Protein 4QND (pdb70)

CATH classification: 1.20.1280.290

Nearest PDB structures (foldseek):
  4qnd-assembly1_A  TM=1.010E+00  e=2.618E-13  Vibrio sp. N418
  4rng-assembly4_C-2  TM=9.012E-01  e=1.751E-02  Thermodesulfovibrio yellowstonii DSM 11347
  4rng-assembly2_D  TM=9.023E-01  e=2.296E-02  Thermodesulfovibrio yellowstonii DSM 11347
  4qnc-assembly1_A  TM=8.817E-01  e=6.090E-02  Leptospira biflexa serovar Patoc strain 'Patoc 1 (Paris)'
  2p06-assembly1_A-2  TM=6.411E-01  e=3.358E+00  Archaeoglobus fulgidus DSM 4304

Radius of gyration: 15.95 Å; Cα contacts (8 Å, |Δi|>4): 110; chains: 1; bounding box: 24×35×42 Å

Foldseek 3Di:
DVVCVVVVVVCVVVLLVVLQVVLVVCVVVLCCCPPVPVVCLQVDDLVVLVVQLVVLVVQLVVCVVVVNSSGNVSSVSSNVSSVSSNVSSCVSPVDDD

Organism: Vibrio sp. (strain N418) (NCBI:txid701176)

GO terms:
  GO:0016020 membrane (C, IDA)
  GO:0042802 identical protein binding (F, IPI)

Structure (mmCIF, N/CA/C/O backbone):
data_4QND
#
_entry.id   4QND
#
_cell.length_a   58.236
_cell.length_b   58.236
_cell.length_c   172.923
_cell.angle_alpha   90.00
_cell.angle_beta   90.00
_cell.angle_gamma   90.00
#
_symmetry.space_group_name_H-M   'I 41 2 2'
#
loop_
_entity.id
_entity.type
_entity.pdbx_description
1 polymer 'Chemical transport protein'
2 non-polymer PENTADECANE
3 non-polymer '(2R)-2,3-dihydroxypropyl (9Z)-octadec-9-enoate'
4 non-polymer 3,6,9,12,15,18,21,24-OCTAOXAHEXACOSAN-1-OL
5 water water
#
loop_
_atom_site.group_PDB
_atom_site.id
_atom_site.type_symbol
_atom_site.label_atom_id
_atom_site.label_alt_id
_atom_site.label_comp_id
_atom_site.label_asym_id
_atom_site.label_entity_id
_atom_site.label_seq_id
_atom_site.pdbx_PDB_ins_code
_atom_site.Cartn_x
_atom_site.Cartn_y
_atom_site.Cartn_z
_atom_site.occupancy
_atom_site.B_iso_or_equiv
_atom_site.auth_seq_id
_atom_site.auth_comp_id
_atom_site.auth_asym_id
_atom_site.auth_atom_id
_atom_site.pdbx_PDB_model_num
ATOM 1 N N . MET A 1 5 ? 40.972 48.456 83.270 1.00 38.49 1 MET A N 1
ATOM 2 C CA . MET A 1 5 ? 40.342 48.211 81.976 1.00 39.49 1 MET A CA 1
ATOM 3 C C . MET A 1 5 ? 38.841 48.453 82.056 1.00 39.17 1 MET A C 1
ATOM 4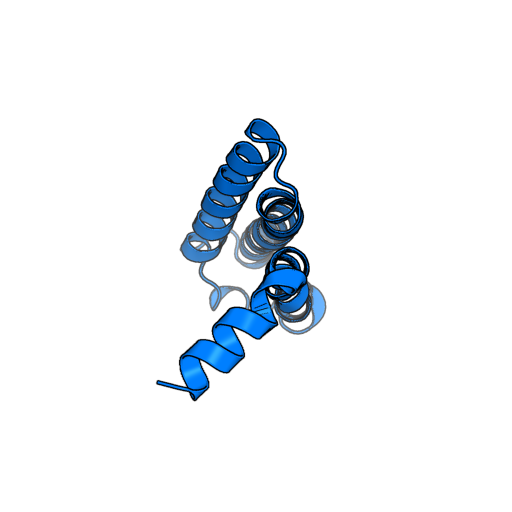 O O . MET A 1 5 ? 38.053 47.510 82.129 1.00 39.74 1 MET A O 1
ATOM 9 N N . ALA A 1 6 ? 38.455 49.725 82.039 1.00 30.69 2 ALA A N 1
ATOM 10 C CA . ALA A 1 6 ? 37.062 50.117 82.227 1.00 34.57 2 ALA A CA 1
ATOM 11 C C . ALA A 1 6 ? 36.144 49.605 81.118 1.00 28.29 2 ALA A C 1
ATOM 12 O O . ALA A 1 6 ? 35.015 49.199 81.382 1.00 25.13 2 ALA A O 1
ATOM 14 N N . LEU A 1 7 ? 36.626 49.627 79.880 1.00 26.53 3 LEU A N 1
ATOM 15 C CA . LEU A 1 7 ? 35.799 49.235 78.741 1.00 26.44 3 LEU A CA 1
ATOM 16 C C . LEU A 1 7 ? 35.441 47.753 78.794 1.00 22.01 3 LEU A C 1
ATOM 17 O O . LEU A 1 7 ? 34.279 47.382 78.634 1.00 25.56 3 LEU A O 1
ATOM 22 N N . ILE A 1 8 ? 36.443 46.912 79.022 1.00 23.14 4 ILE A N 1
ATOM 23 C CA . ILE A 1 8 ? 36.233 45.475 79.138 1.00 23.22 4 ILE A CA 1
ATOM 24 C C . ILE A 1 8 ? 35.264 45.156 80.277 1.00 24.77 4 ILE A C 1
ATOM 25 O O . ILE A 1 8 ? 34.361 44.333 80.122 1.00 21.81 4 ILE A O 1
ATOM 30 N N . GLU A 1 9 ? 35.437 45.826 81.412 1.00 20.66 5 GLU A N 1
ATOM 31 C CA . GLU A 1 9 ? 34.531 45.635 82.539 1.00 17.75 5 GLU A CA 1
ATOM 32 C C . GLU A 1 9 ? 33.108 46.074 82.203 1.00 18.07 5 GLU A C 1
ATOM 33 O O . GLU A 1 9 ? 32.147 45.369 82.503 1.00 19.34 5 GLU A O 1
ATOM 39 N N . ARG A 1 10 ? 32.986 47.247 81.586 1.00 21.38 6 ARG A N 1
ATOM 40 C CA . ARG A 1 10 ? 31.684 47.806 81.234 1.00 25.37 6 ARG A CA 1
ATOM 41 C C . ARG A 1 10 ? 30.898 46.847 80.346 1.00 24.60 6 ARG A C 1
ATOM 42 O O . ARG A 1 10 ? 29.721 46.579 80.589 1.00 22.57 6 ARG A O 1
ATOM 50 N N . ILE A 1 11 ? 31.560 46.327 79.318 1.00 22.98 7 ILE A N 1
ATOM 51 C CA . ILE A 1 11 ? 30.924 45.389 78.402 1.00 21.06 7 ILE A CA 1
ATOM 52 C C . ILE A 1 11 ? 30.630 44.065 79.106 1.00 23.36 7 ILE A C 1
ATOM 53 O O . ILE A 1 11 ? 29.530 43.531 78.995 1.00 21.50 7 ILE A O 1
ATOM 58 N N . GLY A 1 12 ? 31.613 43.553 79.843 1.00 19.55 8 GLY A N 1
ATOM 59 C CA . GLY A 1 12 ? 31.464 42.301 80.566 1.00 20.82 8 GLY A CA 1
ATOM 60 C C . GLY A 1 12 ? 30.272 42.293 81.505 1.00 24.76 8 GLY A C 1
ATOM 61 O O . GLY A 1 12 ? 29.507 41.328 81.552 1.00 22.09 8 GLY A O 1
ATOM 62 N N . LYS A 1 13 ? 30.105 43.379 82.250 1.00 21.97 9 LYS A N 1
ATOM 63 C CA . LYS A 1 13 ? 28.982 43.492 83.172 1.00 19.79 9 LYS A CA 1
ATOM 64 C C . LYS A 1 13 ? 27.652 43.648 82.438 1.00 19.98 9 LYS A C 1
ATOM 65 O O . LYS A 1 13 ? 26.638 43.093 82.858 1.00 23.43 9 LYS A O 1
ATOM 71 N N . ALA A 1 14 ? 27.660 44.402 81.344 1.00 24.11 10 ALA A N 1
ATOM 72 C CA . ALA A 1 14 ? 26.438 44.667 80.589 1.00 27.47 10 ALA A CA 1
ATOM 73 C C . ALA A 1 14 ? 25.873 43.400 79.954 1.00 26.04 10 ALA A C 1
ATOM 74 O O . ALA A 1 14 ? 24.663 43.274 79.777 1.00 25.32 10 ALA A O 1
ATOM 76 N N . LEU A 1 15 ? 26.753 42.462 79.621 1.00 23.04 11 LEU A N 1
ATOM 77 C CA . LEU A 1 15 ? 26.346 41.225 78.959 1.00 20.68 11 LEU A CA 1
ATOM 78 C C . LEU A 1 15 ? 25.683 40.234 79.912 1.00 24.28 11 LEU A C 1
ATOM 79 O O . LEU A 1 15 ? 24.974 39.333 79.470 1.00 25.43 11 LEU A O 1
ATOM 84 N N . GLU A 1 16 ? 25.913 40.405 81.213 1.00 20.96 12 GLU A N 1
ATOM 85 C CA . GLU A 1 16 ? 25.462 39.431 82.208 1.00 22.01 12 GLU A CA 1
ATOM 86 C C . GLU A 1 16 ? 23.968 39.071 82.103 1.00 25.00 12 GLU A C 1
ATOM 87 O O . GLU A 1 16 ? 23.631 37.888 82.041 1.00 30.00 12 GLU A O 1
ATOM 93 N N . PRO A 1 17 ? 23.065 40.073 82.061 1.00 28.13 13 PRO A N 1
ATOM 94 C CA . PRO A 1 17 ? 21.661 39.658 81.953 1.00 28.89 13 PRO A CA 1
ATOM 95 C C . PRO A 1 17 ? 21.240 39.277 80.533 1.00 26.65 13 PRO A C 1
ATOM 96 O O . PRO A 1 17 ? 20.089 38.903 80.322 1.00 30.51 13 PRO A O 1
ATOM 100 N N . LEU A 1 18 ? 22.157 39.373 79.577 1.00 27.73 14 LEU A N 1
ATOM 101 C CA . LEU A 1 18 ? 21.817 39.145 78.173 1.00 24.25 14 LEU A CA 1
ATOM 102 C C . LEU A 1 18 ? 22.326 37.804 77.643 1.00 24.24 14 LEU A C 1
ATOM 103 O O . LEU A 1 18 ? 22.171 37.503 76.461 1.00 22.33 14 LEU A O 1
ATOM 108 N N . MET A 1 19 ? 22.917 36.992 78.514 1.00 23.79 15 MET A N 1
ATOM 109 C CA . MET A 1 19 ? 23.629 35.799 78.060 1.00 26.30 15 MET A CA 1
ATOM 110 C C . MET A 1 19 ? 22.748 34.765 77.354 1.00 25.41 15 MET A C 1
ATOM 111 O O . MET A 1 19 ? 23.213 34.077 76.446 1.00 24.62 15 MET A O 1
ATOM 116 N N . LEU A 1 20 ? 21.487 34.656 77.757 1.00 22.51 16 LEU A N 1
ATOM 117 C CA . LEU A 1 20 ? 20.572 33.735 77.087 1.00 25.11 16 LEU A CA 1
ATOM 118 C C . LEU A 1 20 ? 20.267 34.240 75.680 1.00 25.36 16 LEU A C 1
ATOM 119 O O . LEU A 1 20 ? 20.283 33.473 74.717 1.00 22.64 16 LEU A O 1
ATOM 124 N N . VAL A 1 21 ? 19.988 35.536 75.572 1.00 23.27 17 VAL A N 1
ATOM 125 C CA . VAL A 1 21 ? 19.733 36.165 74.277 1.00 22.45 17 VAL A CA 1
ATOM 126 C C . VAL A 1 21 ? 20.952 36.052 73.363 1.00 22.14 17 VAL A C 1
ATOM 127 O O . VAL A 1 21 ? 20.816 35.813 72.162 1.00 24.51 17 VAL A O 1
ATOM 131 N N . MET A 1 22 ? 22.141 36.211 73.939 1.00 20.70 18 MET A N 1
ATOM 132 C CA . MET A 1 22 ? 23.384 36.084 73.180 1.00 23.20 18 MET A CA 1
ATOM 133 C C . MET A 1 22 ? 23.474 34.731 72.485 1.00 28.41 18 MET A C 1
ATOM 134 O O . MET A 1 22 ? 23.941 34.633 71.353 1.00 24.13 18 MET A O 1
ATOM 139 N N . GLY A 1 23 ? 23.010 33.692 73.169 1.00 23.33 19 GLY A N 1
ATOM 140 C CA . GLY A 1 23 ? 23.033 32.346 72.626 1.00 23.45 19 GLY A CA 1
ATOM 141 C C . GLY A 1 23 ? 22.106 32.159 71.440 1.00 20.32 19 GLY A C 1
ATOM 142 O O . GLY A 1 23 ? 22.256 31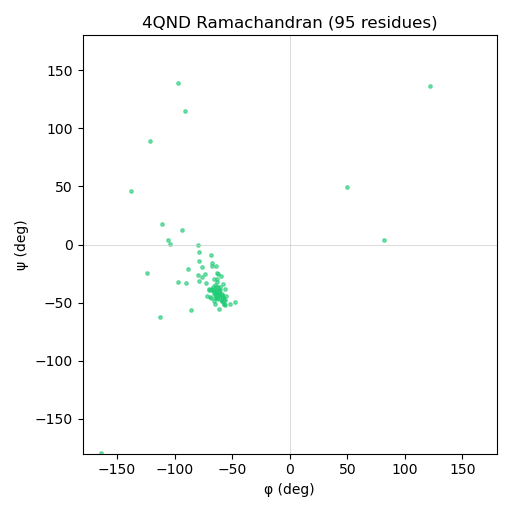.213 70.673 1.00 22.15 19 GLY A O 1
ATOM 143 N N . LEU A 1 24 ? 21.147 33.066 71.289 1.00 18.72 20 LEU A N 1
ATOM 144 C CA . LEU A 1 24 ? 20.187 32.986 70.190 1.00 25.76 20 LEU A CA 1
ATOM 145 C C . LEU A 1 24 ? 20.673 33.696 68.932 1.00 22.09 20 LEU A C 1
ATOM 146 O O . LEU A 1 24 ? 20.190 33.421 67.835 1.00 19.44 20 LEU A O 1
ATOM 151 N N . ILE A 1 25 ? 21.621 34.614 69.088 1.00 21.09 21 ILE A N 1
ATOM 152 C CA . ILE A 1 25 ? 22.013 35.477 67.976 1.00 21.58 21 ILE A CA 1
ATOM 153 C C . ILE A 1 25 ? 22.656 34.724 66.815 1.00 24.36 21 ILE A C 1
ATOM 154 O O . ILE A 1 25 ? 22.253 34.901 65.670 1.00 21.50 21 ILE A O 1
ATOM 159 N N . SER A 1 26 ? 23.662 33.902 67.093 1.00 24.51 22 SER A N 1
ATOM 160 C CA . SER A 1 26 ? 24.324 33.169 66.013 1.00 22.72 22 SER A CA 1
ATOM 161 C C . SER A 1 26 ? 23.396 32.166 65.302 1.00 18.48 22 SER A C 1
ATOM 162 O O . SER A 1 26 ? 23.436 32.074 64.075 1.00 19.31 22 SER A O 1
ATOM 165 N N . PRO A 1 27 ? 22.564 31.412 66.054 1.00 18.57 23 PRO A N 1
ATOM 166 C CA . PRO A 1 27 ? 21.582 30.581 65.343 1.00 20.18 23 PRO A CA 1
ATOM 167 C C . PRO A 1 27 ? 20.644 31.391 64.449 1.00 17.81 23 PRO A C 1
ATOM 168 O O . PRO A 1 27 ? 20.429 31.021 63.293 1.00 21.34 23 PRO A O 1
ATOM 172 N N . LEU A 1 28 ? 20.097 32.482 64.974 1.00 17.81 24 LEU A N 1
ATOM 173 C CA . LEU A 1 28 ? 19.229 33.352 64.182 1.00 18.12 24 LEU A CA 1
ATOM 174 C C . LEU A 1 28 ? 19.995 33.983 63.024 1.00 19.77 24 LEU A C 1
ATOM 175 O O . LEU A 1 28 ? 19.457 34.154 61.929 1.00 19.17 24 LEU A O 1
ATOM 180 N N . ALA A 1 29 ? 21.259 34.314 63.272 1.00 18.14 25 ALA A N 1
ATOM 181 C CA . ALA A 1 29 ? 22.131 34.886 62.245 1.00 22.84 25 ALA A CA 1
ATOM 182 C C . ALA A 1 29 ? 22.397 33.917 61.098 1.00 20.49 25 ALA A C 1
ATOM 183 O O . ALA A 1 29 ? 22.835 34.326 60.026 1.00 20.88 25 ALA A O 1
ATOM 185 N N . THR A 1 30 ? 22.151 32.632 61.329 1.00 18.47 26 THR A N 1
ATOM 186 C CA . THR A 1 30 ? 22.409 31.614 60.317 1.00 21.51 26 THR A CA 1
ATOM 187 C C . THR A 1 30 ? 21.289 31.585 59.271 1.00 19.82 26 THR A C 1
ATOM 188 O O . THR A 1 30 ? 21.446 31.007 58.196 1.00 17.87 26 THR A O 1
ATOM 192 N N . MET A 1 31 ? 20.168 32.232 59.575 1.00 19.13 27 MET A N 1
ATOM 193 C CA . MET A 1 31 ? 19.027 32.235 58.659 1.00 20.26 27 MET A CA 1
ATOM 194 C C . MET A 1 31 ? 19.344 32.821 57.264 1.00 18.49 27 MET A C 1
ATOM 195 O O . MET A 1 31 ? 18.942 32.234 56.260 1.00 20.57 27 MET A O 1
ATOM 200 N N . PRO A 1 32 ? 20.067 33.961 57.185 1.00 21.77 28 PRO A N 1
ATOM 201 C CA . PRO A 1 32 ? 20.449 34.414 55.838 1.00 24.25 28 PRO A CA 1
ATOM 202 C C . PRO A 1 32 ? 21.369 33.435 55.109 1.00 20.56 28 PRO A C 1
ATOM 203 O O . PRO A 1 32 ? 21.351 33.371 53.881 1.00 19.08 28 PRO A O 1
ATOM 207 N N . GLN A 1 33 ? 22.175 32.692 55.860 1.00 20.21 29 GLN A N 1
ATOM 208 C CA . GLN A 1 33 ? 23.042 31.686 55.256 1.00 21.67 29 GLN A CA 1
ATOM 209 C C . GLN A 1 33 ? 22.206 30.527 54.731 1.00 19.11 29 GLN A C 1
ATOM 210 O O . GLN A 1 33 ? 22.489 29.980 53.669 1.00 20.02 29 GLN A O 1
ATOM 216 N N . LEU A 1 34 ? 21.174 30.154 55.483 1.00 20.31 30 LEU A N 1
ATOM 217 C CA . LEU A 1 34 ? 20.257 29.107 55.046 1.00 15.64 30 LEU A CA 1
ATOM 218 C C . LEU A 1 34 ? 19.464 29.565 53.827 1.00 19.79 30 LEU A C 1
ATOM 219 O O . LEU A 1 34 ? 19.180 28.775 52.923 1.00 19.54 30 LEU A O 1
ATOM 224 N N . TYR A 1 35 ? 19.119 30.848 53.805 1.00 18.85 31 TYR A N 1
ATOM 225 C CA . TYR A 1 35 ? 18.395 31.424 52.680 1.00 20.95 31 TYR A CA 1
ATOM 226 C C . TYR A 1 35 ? 19.220 31.336 51.399 1.00 20.14 31 TYR A C 1
ATOM 227 O O . TYR A 1 35 ? 18.701 30.984 50.342 1.00 19.76 31 TYR A O 1
ATOM 236 N N . LYS A 1 36 ? 20.507 31.650 51.497 1.00 17.36 32 LYS A N 1
ATOM 237 C CA . LYS A 1 36 ? 21.391 31.558 50.337 1.00 19.44 32 LYS A CA 1
ATOM 238 C C . LYS A 1 36 ? 21.552 30.115 49.869 1.00 20.11 32 LYS A C 1
ATOM 239 O O . LYS A 1 36 ? 21.554 29.845 48.672 1.00 19.20 32 LYS A O 1
ATOM 245 N N . LEU A 1 37 ? 21.682 29.192 50.816 1.00 19.92 33 LEU A N 1
ATOM 246 C CA . LEU A 1 37 ? 21.881 27.781 50.496 1.00 14.27 33 LEU A CA 1
ATOM 247 C C . LEU A 1 37 ? 20.663 27.160 49.809 1.00 17.17 33 LEU A C 1
ATOM 248 O O . LEU A 1 37 ? 20.799 26.411 48.843 1.00 20.04 33 LEU A O 1
ATOM 253 N N . TYR A 1 38 ? 19.475 27.479 50.307 1.00 20.21 34 TYR A N 1
ATOM 254 C CA . TYR A 1 38 ? 18.259 26.823 49.841 1.00 17.89 34 TYR A CA 1
ATOM 255 C C . TYR A 1 38 ? 17.496 27.605 48.778 1.00 19.16 34 TYR A C 1
ATOM 256 O O . TYR A 1 38 ? 16.843 27.012 47.920 1.00 22.56 34 TYR A O 1
ATOM 265 N N . VAL A 1 39 ? 17.561 28.930 48.843 1.00 19.92 35 VAL A N 1
ATOM 266 C CA . VAL A 1 39 ? 16.673 29.755 48.033 1.00 21.26 35 VAL A CA 1
ATOM 267 C C . VAL A 1 39 ? 17.387 30.556 46.946 1.00 23.09 35 VAL A C 1
ATOM 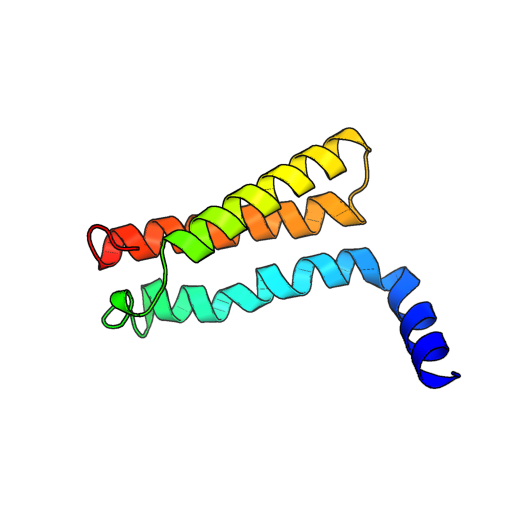268 O O . VAL A 1 39 ? 17.135 30.356 45.758 1.00 23.94 35 VAL A O 1
ATOM 272 N N . SER A 1 40 ? 18.279 31.456 47.347 1.00 19.92 36 SER A N 1
ATOM 273 C CA . SER A 1 40 ? 18.813 32.447 46.413 1.00 23.78 36 SER A CA 1
ATOM 274 C C . SER A 1 40 ? 20.081 32.024 45.672 1.00 19.18 36 SER A C 1
ATOM 275 O O . SER A 1 40 ? 20.281 32.421 44.524 1.00 21.45 36 SER A O 1
ATOM 278 N N . HIS A 1 41 ? 20.938 31.233 46.315 1.00 18.02 37 HIS A N 1
ATOM 279 C CA . HIS A 1 41 ? 22.225 30.879 45.708 1.00 20.74 37 HIS A CA 1
ATOM 280 C C . HIS A 1 41 ? 22.628 29.419 45.889 1.00 15.87 37 HIS A C 1
ATOM 281 O O . HIS A 1 41 ? 23.781 29.128 46.214 1.00 20.06 37 HIS A O 1
ATOM 288 N N . SER A 1 42 ? 21.690 28.506 45.656 1.00 16.88 38 SER A N 1
ATOM 289 C CA . SER A 1 42 ? 21.970 27.076 45.763 1.00 19.65 38 SER A CA 1
ATOM 290 C C . SER A 1 42 ? 23.077 26.630 44.807 1.00 21.36 38 SER A C 1
ATOM 291 O O . SER A 1 42 ? 23.779 25.657 45.072 1.00 19.79 38 SER A O 1
ATOM 294 N N . GLU A 1 43 ? 23.237 27.349 43.700 1.00 20.91 39 GLU A N 1
ATOM 295 C CA . GLU A 1 43 ? 24.251 26.997 42.710 1.00 20.05 39 GLU A CA 1
ATOM 296 C C . GLU A 1 43 ? 25.664 27.214 43.248 1.00 19.42 39 GLU A C 1
ATOM 297 O O . GLU A 1 43 ? 26.640 26.808 42.624 1.00 21.52 39 GLU A O 1
ATOM 303 N N . HIS A 1 44 ? 25.771 27.850 44.412 1.00 17.94 40 HIS A N 1
ATOM 304 C CA . HIS A 1 44 ? 27.070 28.088 45.034 1.00 17.35 40 HIS A CA 1
ATOM 305 C C . HIS A 1 44 ? 27.253 27.266 46.312 1.00 19.10 40 HIS A C 1
ATOM 306 O O . HIS A 1 44 ? 28.130 27.562 47.123 1.00 19.99 40 HIS A O 1
ATOM 313 N N . ALA A 1 45 ? 26.437 26.229 46.479 1.00 16.89 41 ALA A N 1
ATOM 314 C CA . ALA A 1 45 ? 26.492 25.391 47.679 1.00 19.90 41 ALA A CA 1
ATOM 315 C C . ALA A 1 45 ? 27.833 24.673 47.838 1.00 20.87 41 ALA A C 1
ATOM 316 O O . ALA A 1 45 ? 28.229 24.331 48.954 1.00 21.77 41 ALA A O 1
ATOM 318 N N . LEU A 1 46 ? 28.534 24.448 46.730 1.00 19.77 42 LEU A N 1
ATOM 319 C CA . LEU A 1 46 ? 29.822 23.759 46.781 1.00 17.33 42 LEU A CA 1
ATOM 320 C C . LEU A 1 46 ? 30.873 24.602 47.502 1.00 21.23 42 LEU A C 1
ATOM 321 O O . LEU A 1 46 ? 31.917 24.094 47.913 1.00 24.01 42 LEU A O 1
ATOM 326 N N . GLY A 1 47 ? 30.589 25.892 47.659 1.00 18.31 43 GLY A N 1
ATOM 327 C CA . GLY A 1 47 ? 31.476 26.789 48.378 1.00 17.32 43 GLY A CA 1
ATOM 328 C C . GLY A 1 47 ? 31.345 26.649 49.885 1.00 19.90 43 GLY A C 1
ATOM 329 O O . GLY A 1 47 ? 32.108 27.246 50.638 1.00 18.56 43 GLY A O 1
ATOM 330 N N . LEU A 1 48 ? 30.368 25.858 50.319 1.00 18.46 44 LEU A N 1
ATOM 331 C CA . LEU A 1 48 ? 30.145 25.609 51.739 1.00 19.54 44 LEU A CA 1
ATOM 332 C C . LEU A 1 48 ? 30.803 24.302 52.171 1.00 19.19 44 LEU A C 1
ATOM 333 O O . LEU A 1 48 ? 30.758 23.307 51.450 1.00 19.84 44 LEU A O 1
ATOM 338 N N . SER A 1 49 ? 31.418 24.305 53.349 1.00 16.93 45 SER A N 1
ATOM 339 C CA . SER A 1 49 ? 32.087 23.110 53.846 1.00 19.77 45 SER A CA 1
ATOM 340 C C . SER A 1 49 ? 31.150 22.258 54.687 1.00 20.91 45 SER A C 1
ATOM 341 O O . SER A 1 49 ? 30.708 22.677 55.758 1.00 18.50 45 SER A O 1
ATOM 344 N N . LEU A 1 50 ? 30.854 21.059 54.197 1.00 18.85 46 LEU A N 1
ATOM 345 C CA . LEU A 1 50 ? 30.022 20.114 54.928 1.00 21.32 46 LEU A CA 1
ATOM 346 C C . LEU A 1 50 ? 30.664 19.759 56.264 1.00 21.42 46 LEU A C 1
ATOM 347 O O . LEU A 1 50 ? 29.974 19.628 57.276 1.00 19.08 46 LEU A O 1
ATOM 352 N N . THR A 1 51 ? 31.989 19.615 56.259 1.00 18.13 47 THR A N 1
ATOM 353 C CA . THR A 1 51 ? 32.742 19.308 57.475 1.00 17.84 47 THR A CA 1
ATOM 354 C C . THR A 1 51 ? 32.480 20.345 58.562 1.00 18.16 47 THR A C 1
ATOM 355 O O . THR A 1 51 ? 32.201 20.004 59.717 1.00 16.92 47 THR A O 1
ATOM 359 N N . THR A 1 52 ? 32.565 21.616 58.183 1.00 20.07 48 THR A N 1
ATOM 360 C CA . THR A 1 52 ? 32.334 22.719 59.108 1.00 17.41 48 THR A CA 1
ATOM 361 C C . THR A 1 52 ? 30.959 22.647 59.767 1.00 19.23 48 THR A C 1
ATOM 362 O O . THR A 1 52 ? 30.848 22.709 60.988 1.00 17.92 48 THR A O 1
ATOM 366 N N . TRP A 1 53 ? 29.911 22.494 58.964 1.00 17.35 49 TRP A N 1
ATOM 367 C CA . TRP A 1 53 ? 28.560 22.549 59.511 1.00 19.58 49 TRP A CA 1
ATOM 368 C C . TRP A 1 53 ? 28.189 21.269 60.257 1.00 18.40 49 TRP A C 1
ATOM 369 O O . TRP A 1 53 ? 27.386 21.306 61.187 1.00 18.07 49 TRP A O 1
ATOM 380 N N . LEU A 1 54 ? 28.790 20.147 59.871 1.00 16.80 50 LEU A N 1
ATOM 381 C CA . LEU A 1 54 ? 28.637 18.908 60.631 1.00 20.72 50 LEU A CA 1
ATOM 382 C C . LEU A 1 54 ? 29.192 19.069 62.040 1.00 22.04 50 LEU A C 1
ATOM 383 O O . LEU A 1 54 ? 28.564 18.662 63.015 1.00 17.85 50 LEU A O 1
ATOM 388 N N . LEU A 1 55 ? 30.374 19.666 62.144 1.00 18.61 51 LEU A N 1
ATOM 389 C CA . LEU A 1 55 ? 31.018 19.837 63.440 1.00 19.57 51 LEU A CA 1
ATOM 390 C C . LEU A 1 55 ? 30.321 20.910 64.275 1.00 18.79 51 LEU A C 1
ATOM 391 O O . LEU A 1 55 ? 30.273 20.802 65.501 1.00 16.67 51 LEU A O 1
ATOM 396 N N . TYR A 1 56 ? 29.777 21.936 63.622 1.00 18.92 52 TYR A N 1
ATOM 397 C CA . TYR A 1 56 ? 28.944 22.919 64.321 1.00 19.27 52 TYR A CA 1
ATOM 398 C C . TYR A 1 56 ? 27.757 22.216 64.964 1.00 17.93 52 TYR A C 1
ATOM 399 O O . TYR A 1 56 ? 27.454 22.434 66.139 1.00 17.19 52 TYR A O 1
ATOM 408 N N . SER A 1 57 ? 27.081 21.384 64.172 1.00 17.73 53 SER A N 1
ATOM 409 C CA . SER A 1 57 ? 25.918 20.633 64.638 1.00 19.03 53 SER A CA 1
ATOM 410 C C . SER A 1 57 ? 26.286 19.769 65.838 1.00 21.57 53 SER A C 1
ATOM 411 O O . SER A 1 57 ? 25.573 19.745 66.838 1.00 20.23 53 SER A O 1
ATOM 414 N N . PHE A 1 58 ? 27.409 19.068 65.724 1.00 19.57 54 PHE A N 1
ATOM 415 C CA . PHE A 1 58 ? 27.885 18.176 66.779 1.00 19.83 54 PHE A CA 1
ATOM 416 C 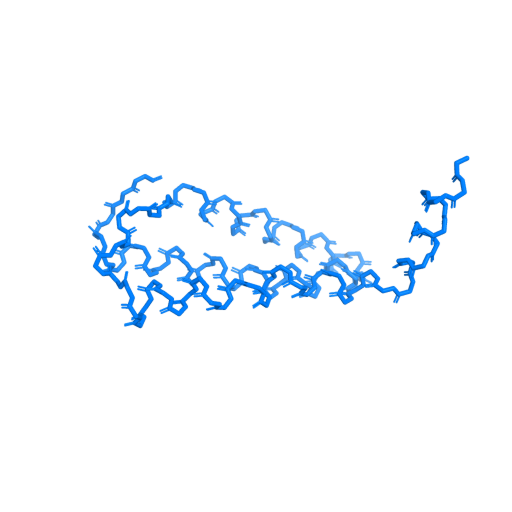C . PHE A 1 58 ? 28.120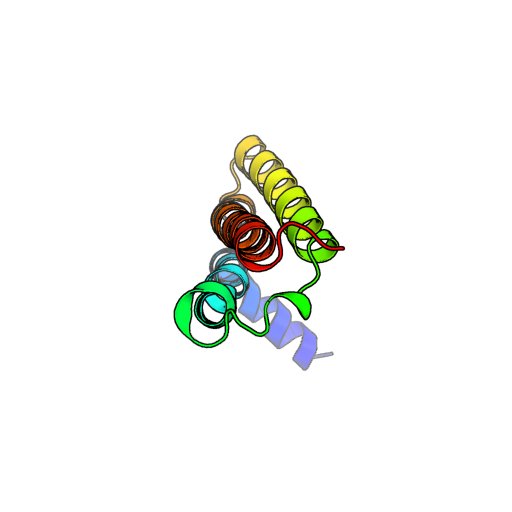 18.918 68.092 1.00 21.64 54 PHE A C 1
ATOM 417 O O . PHE A 1 58 ? 27.662 18.483 69.148 1.00 20.12 54 PHE A O 1
ATOM 425 N N . ILE A 1 59 ? 28.828 20.041 68.026 1.00 18.22 55 ILE A N 1
ATOM 426 C CA . ILE A 1 59 ? 29.132 20.807 69.229 1.00 20.52 55 ILE A CA 1
ATOM 427 C C . ILE A 1 59 ? 27.873 21.439 69.822 1.00 16.91 55 ILE A C 1
ATOM 428 O O . ILE A 1 59 ? 27.702 21.462 71.041 1.00 18.33 55 ILE A O 1
ATOM 433 N N . ALA A 1 60 ? 26.986 21.933 68.962 1.00 20.43 56 ALA A N 1
ATOM 434 C CA . ALA A 1 60 ? 25.728 22.507 69.429 1.00 20.20 56 ALA A CA 1
ATOM 435 C C . ALA A 1 60 ? 24.905 21.454 70.167 1.00 19.15 56 ALA A C 1
ATOM 436 O O . ALA A 1 60 ? 24.310 21.737 71.204 1.00 19.26 56 ALA A O 1
ATOM 438 N N . LEU A 1 61 ? 24.883 20.238 69.628 1.00 17.76 57 LEU A N 1
ATOM 439 C CA . LEU A 1 61 ? 24.170 19.134 70.260 1.00 19.78 57 LEU A CA 1
ATOM 440 C C . LEU A 1 61 ? 24.738 18.831 71.646 1.00 20.74 57 LEU A C 1
ATOM 441 O O . LEU A 1 61 ? 23.990 18.620 72.599 1.00 19.03 57 LEU A O 1
ATOM 446 N N . LEU A 1 62 ? 26.062 18.813 71.751 1.00 19.65 58 LEU A N 1
ATOM 447 C CA . LEU A 1 62 ? 26.720 18.517 73.019 1.00 15.05 58 LEU A CA 1
ATOM 448 C C . LEU A 1 62 ? 26.394 19.575 74.071 1.00 16.97 58 LEU A C 1
ATOM 449 O O . LEU A 1 62 ? 26.087 19.241 75.215 1.00 18.09 58 LEU A O 1
ATOM 454 N N . TRP A 1 63 ? 26.454 20.848 73.685 1.00 18.75 59 TRP A N 1
ATOM 455 C CA . TRP A 1 63 ? 26.103 21.923 74.609 1.00 23.16 59 TRP A CA 1
ATOM 456 C C . TRP A 1 63 ? 24.627 21.866 74.997 1.00 23.62 59 TRP A C 1
ATOM 457 O O . TRP A 1 63 ? 24.267 22.190 76.127 1.00 19.71 59 TRP A O 1
ATOM 468 N N . THR A 1 64 ? 23.776 21.464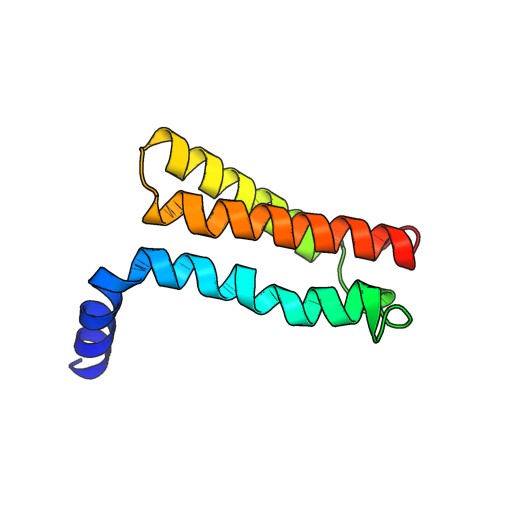 74.058 1.00 18.53 60 THR A N 1
ATOM 469 C CA . THR A 1 64 ? 22.351 21.336 74.342 1.00 16.05 60 THR A CA 1
ATOM 470 C C . THR A 1 64 ? 22.131 20.276 75.419 1.00 19.23 60 THR A C 1
ATOM 471 O O . THR A 1 64 ? 21.403 20.500 76.386 1.00 20.72 60 THR A O 1
ATOM 475 N N . ILE A 1 65 ? 22.776 19.127 75.251 1.00 18.58 61 ILE A N 1
ATOM 476 C CA . ILE A 1 65 ? 22.677 18.050 76.228 1.00 16.92 61 ILE A CA 1
ATOM 477 C C . ILE A 1 65 ? 23.227 18.497 77.582 1.00 17.04 61 ILE A C 1
ATOM 478 O O . ILE A 1 65 ? 22.621 18.235 78.621 1.00 21.50 61 ILE A O 1
ATOM 483 N N . TYR A 1 66 ? 24.365 19.186 77.560 1.00 18.54 62 TYR A N 1
ATOM 484 C CA . TYR A 1 66 ? 24.969 19.709 78.782 1.00 20.10 62 TYR A CA 1
ATOM 485 C C . TYR A 1 66 ? 24.016 20.662 79.504 1.00 23.98 62 TYR A C 1
ATOM 486 O O . TYR A 1 66 ? 23.813 20.549 80.710 1.00 19.40 62 TYR A O 1
ATOM 495 N N . GLY A 1 67 ? 23.435 21.596 78.757 1.00 19.27 63 GLY A N 1
ATOM 496 C CA . GLY A 1 67 ? 22.544 22.587 79.334 1.00 20.33 63 GLY A CA 1
ATOM 497 C C . GLY A 1 67 ? 21.252 21.995 79.865 1.00 21.02 63 GLY A C 1
ATOM 498 O O . GLY A 1 67 ? 20.749 22.415 80.910 1.00 20.26 63 GLY A O 1
ATOM 499 N N . ILE A 1 68 ? 20.707 21.024 79.139 1.00 17.45 64 ILE A N 1
ATOM 500 C CA . ILE A 1 68 ? 19.502 20.329 79.574 1.00 16.68 64 ILE A CA 1
ATOM 501 C C . ILE A 1 68 ? 19.776 19.582 80.877 1.00 19.97 64 ILE A C 1
ATOM 502 O O . ILE A 1 68 ? 18.986 19.646 81.821 1.00 20.47 64 ILE A O 1
ATOM 507 N N . TYR A 1 69 ? 20.909 18.889 80.926 1.00 20.16 65 TYR A N 1
ATOM 508 C CA . TYR A 1 69 ? 21.291 18.133 82.113 1.00 19.58 65 TYR A CA 1
ATOM 509 C C . TYR A 1 69 ? 21.393 19.023 83.352 1.00 20.96 65 TYR A C 1
ATOM 510 O O . TYR A 1 69 ? 20.933 18.648 84.431 1.00 21.21 65 TYR A O 1
ATOM 519 N N . HIS A 1 70 ? 21.981 20.204 83.195 1.00 20.45 66 HIS A N 1
ATOM 520 C CA . HIS A 1 70 ? 22.174 21.103 84.330 1.00 22.42 66 HIS A CA 1
ATOM 521 C C . HIS A 1 70 ? 21.052 22.122 84.491 1.00 21.58 66 HIS A C 1
ATOM 522 O O . HIS A 1 70 ? 21.199 23.072 85.253 1.00 21.08 66 HIS A O 1
ATOM 529 N N . LYS A 1 71 ? 19.943 21.918 83.780 1.00 18.48 67 LYS A N 1
ATOM 530 C CA . LYS A 1 71 ? 18.795 22.830 83.833 1.00 19.90 67 LYS A CA 1
ATOM 531 C C . LYS A 1 71 ? 19.225 24.280 83.639 1.00 22.41 67 LYS A C 1
ATOM 532 O O . LYS A 1 71 ? 18.861 25.158 84.421 1.00 21.68 67 LYS A O 1
ATOM 538 N N . ASN A 1 72 ? 20.018 24.518 82.602 1.00 17.65 68 ASN A N 1
ATOM 539 C CA . ASN A 1 72 ? 20.565 25.837 82.332 1.00 17.32 68 ASN A CA 1
ATOM 540 C C . ASN A 1 72 ? 20.145 26.306 80.945 1.00 20.77 68 ASN A C 1
ATOM 541 O O . ASN A 1 72 ? 20.849 26.053 79.971 1.00 21.10 68 ASN A O 1
ATOM 546 N N . PRO A 1 73 ? 18.989 26.985 80.854 1.00 23.89 69 PRO A N 1
ATOM 547 C CA . PRO A 1 73 ? 18.459 27.445 79.564 1.00 20.67 69 PRO A CA 1
ATOM 548 C C . PRO A 1 73 ? 19.354 28.465 78.871 1.00 23.94 69 PRO A C 1
ATOM 549 O O . PRO A 1 73 ? 19.288 28.583 77.652 1.00 21.96 69 PRO A O 1
ATOM 553 N N . THR A 1 74 ? 20.177 29.187 79.629 1.00 23.77 70 THR A N 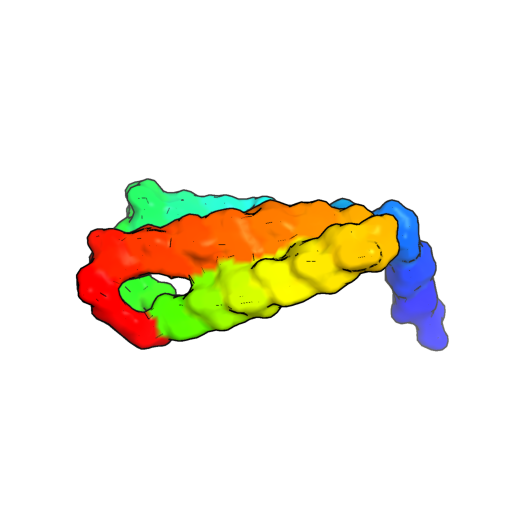1
ATOM 554 C CA . THR A 1 74 ? 21.124 30.120 79.023 1.00 25.73 70 THR A CA 1
ATOM 555 C C . THR A 1 74 ? 22.029 29.358 78.059 1.00 23.04 70 THR A C 1
ATOM 556 O O . THR A 1 74 ? 22.416 29.868 77.005 1.00 22.22 70 THR A O 1
ATOM 560 N N . ILE A 1 75 ? 22.330 28.113 78.410 1.00 19.60 71 ILE A N 1
ATOM 561 C CA . ILE A 1 75 ? 23.137 27.255 77.554 1.00 19.54 71 ILE A CA 1
ATOM 562 C C . ILE A 1 75 ? 22.318 26.507 76.499 1.00 18.68 71 ILE A C 1
ATOM 563 O O . ILE A 1 75 ? 22.604 26.621 75.309 1.00 19.72 71 ILE A O 1
ATOM 568 N N . TRP A 1 76 ? 21.305 25.743 76.911 1.00 19.64 72 TRP A N 1
ATOM 569 C CA . TRP A 1 76 ? 20.688 24.809 75.965 1.00 21.93 72 TRP A CA 1
ATOM 570 C C . TRP A 1 76 ? 19.689 25.444 74.998 1.00 20.98 72 TRP A C 1
ATOM 571 O O . TRP A 1 76 ? 19.493 24.924 73.905 1.00 18.74 72 TRP A O 1
ATOM 582 N N . VAL A 1 77 ? 19.060 26.550 75.380 1.00 18.48 73 VAL A N 1
ATOM 583 C CA . VAL A 1 77 ? 18.077 27.179 74.498 1.00 20.69 73 VAL A CA 1
ATOM 584 C C . VAL A 1 77 ? 18.716 27.626 73.183 1.00 20.54 73 VAL A C 1
ATOM 585 O O . VAL A 1 77 ? 18.277 27.225 72.105 1.00 20.67 73 VAL A O 1
ATOM 589 N N . GLY A 1 78 ? 19.768 28.433 73.273 1.00 19.96 74 GLY A N 1
ATOM 590 C CA . GLY A 1 78 ? 20.460 28.911 72.089 1.00 20.46 74 GLY A CA 1
ATOM 591 C C . GLY A 1 78 ? 21.122 27.797 71.302 1.00 20.26 74 GLY A C 1
ATOM 592 O O . GLY A 1 78 ? 21.095 27.786 70.073 1.00 20.44 74 GLY A O 1
ATOM 593 N N . ASN A 1 79 ? 21.715 26.845 72.012 1.00 20.61 75 ASN A N 1
ATOM 594 C CA . ASN A 1 79 ? 22.393 25.741 71.348 1.00 19.74 75 ASN A CA 1
ATOM 595 C C . ASN A 1 79 ? 21.434 24.732 70.723 1.00 18.96 75 ASN A C 1
ATOM 596 O O . ASN A 1 79 ? 21.798 24.046 69.768 1.00 18.78 75 ASN A O 1
ATOM 601 N N . CYS A 1 80 ? 20.213 24.643 71.243 1.00 17.83 76 CYS A N 1
ATOM 602 C CA . CYS A 1 80 ? 19.224 23.760 70.635 1.00 21.09 76 CYS A CA 1
ATOM 603 C C . CYS A 1 80 ? 18.763 24.343 69.305 1.00 19.52 76 CYS A C 1
ATOM 604 O O . CYS A 1 80 ? 18.658 23.627 68.308 1.00 20.95 76 CYS A O 1
ATOM 607 N N . LEU A 1 81 ? 18.495 25.645 69.292 1.00 19.05 77 LEU A N 1
ATOM 608 C CA . LEU A 1 81 ? 18.131 26.334 68.057 1.00 16.65 77 LEU A CA 1
ATOM 609 C C . LEU A 1 81 ? 19.291 26.264 67.073 1.00 19.10 77 LEU A C 1
ATOM 610 O O . LEU A 1 81 ? 19.094 26.024 65.881 1.00 19.06 77 LEU A O 1
ATOM 615 N N . GLY A 1 82 ? 20.501 26.470 67.586 1.00 20.27 78 GLY A N 1
ATOM 616 C CA . GLY A 1 82 ? 21.707 26.358 66.785 1.00 19.57 78 GLY A CA 1
ATOM 617 C C . GLY A 1 82 ? 21.818 25.000 66.125 1.00 21.45 78 GLY A C 1
ATOM 618 O O . GLY A 1 82 ? 21.995 24.909 64.909 1.00 21.38 78 GLY A O 1
ATOM 619 N N . PHE A 1 83 ? 21.698 23.947 66.931 1.00 19.01 79 PHE A N 1
ATOM 620 C CA . PHE A 1 83 ? 21.743 22.576 66.437 1.00 19.24 79 PHE A CA 1
ATOM 621 C C . PHE A 1 83 ? 20.846 22.375 65.219 1.00 24.11 79 PHE A C 1
ATOM 622 O O . PHE A 1 83 ? 21.280 21.838 64.201 1.00 20.50 79 PHE A O 1
ATOM 630 N N . LEU A 1 84 ? 19.601 22.828 65.322 1.00 20.53 80 LEU A N 1
ATOM 631 C CA . LEU A 1 84 ? 18.647 22.683 64.229 1.00 21.22 80 LEU A CA 1
ATOM 632 C C . LEU A 1 84 ? 19.077 23.469 62.994 1.00 20.73 80 LEU A C 1
ATOM 633 O O . LEU A 1 84 ? 18.983 22.969 61.871 1.00 20.19 80 LEU A O 1
ATOM 638 N N . MET A 1 85 ? 19.553 24.694 63.205 1.00 16.30 81 MET A N 1
ATOM 639 C CA . MET A 1 85 ? 20.026 25.529 62.103 1.00 16.67 81 MET A CA 1
ATOM 640 C C . MET A 1 85 ? 21.204 24.883 61.374 1.00 16.65 81 MET A C 1
ATOM 641 O O . MET A 1 85 ? 21.274 24.907 60.145 1.00 17.24 81 MET A O 1
ATOM 646 N N . TYR A 1 86 ? 22.124 24.291 62.131 1.00 19.30 82 TYR A N 1
ATOM 647 C CA . TYR A 1 86 ? 23.345 23.751 61.539 1.00 18.09 82 TYR A CA 1
ATOM 648 C C . TYR A 1 86 ? 23.078 22.402 60.876 1.00 20.92 82 TYR A C 1
ATOM 649 O O . TYR A 1 86 ? 23.715 22.061 59.880 1.00 19.63 82 TYR A O 1
ATOM 658 N N . VAL A 1 87 ? 22.126 21.645 61.417 1.00 20.69 83 VAL A N 1
ATOM 659 C CA . VAL A 1 87 ? 21.683 20.419 60.762 1.00 22.05 83 VAL A CA 1
ATOM 660 C C . VAL A 1 87 ? 21.009 20.767 59.433 1.00 24.44 83 VAL A C 1
ATOM 661 O O . VAL A 1 87 ? 21.220 20.092 58.425 1.00 20.68 83 VAL A O 1
ATOM 665 N N . ALA A 1 88 ? 20.219 21.837 59.427 1.00 19.80 84 ALA A N 1
ATOM 666 C CA . ALA A 1 88 ? 19.589 22.301 58.191 1.00 17.64 84 ALA A CA 1
ATOM 667 C C . ALA A 1 88 ? 20.643 22.673 57.149 1.00 19.99 84 ALA A C 1
AT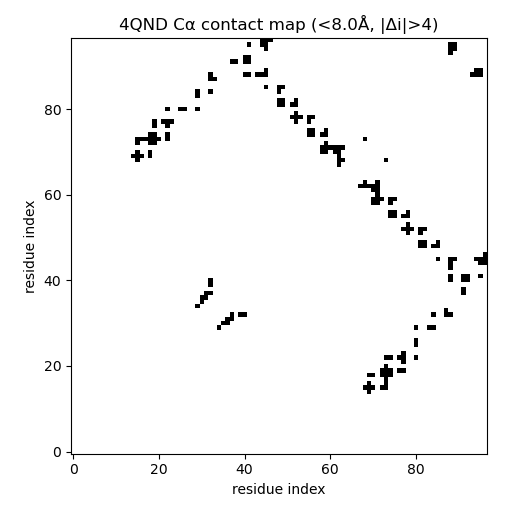OM 668 O O . ALA A 1 88 ? 20.455 22.438 55.950 1.00 18.76 84 ALA A O 1
ATOM 670 N N . MET A 1 89 ? 21.754 23.244 57.606 1.00 18.60 85 MET A N 1
ATOM 671 C CA . MET A 1 89 ? 22.871 23.553 56.713 1.00 20.06 85 MET A CA 1
ATOM 672 C C . MET A 1 89 ? 23.470 22.268 56.142 1.00 20.64 85 MET A C 1
ATOM 673 O O . MET A 1 89 ? 23.729 22.179 54.945 1.00 18.15 85 MET A O 1
ATOM 678 N N . VAL A 1 90 ? 23.685 21.276 57.004 1.00 19.50 86 VAL A N 1
ATOM 679 C CA . VAL A 1 90 ? 24.219 19.981 56.585 1.00 18.70 86 VAL A CA 1
ATOM 680 C C . VAL A 1 90 ? 23.342 19.334 55.517 1.00 20.32 86 VAL A C 1
ATOM 681 O O . VAL A 1 90 ? 23.831 18.920 54.465 1.00 17.31 86 VAL A O 1
ATOM 685 N N . VAL A 1 91 ? 22.045 19.250 55.797 1.00 21.44 87 VAL A N 1
ATOM 686 C CA . VAL A 1 91 ? 21.092 18.651 54.869 1.00 17.96 87 VAL A CA 1
ATOM 687 C C . VAL A 1 91 ? 21.107 19.363 53.518 1.00 21.26 87 VAL A C 1
ATOM 688 O O . VAL A 1 91 ? 21.127 18.721 52.467 1.00 22.41 87 VAL A O 1
ATOM 692 N N . GLY A 1 92 ? 21.114 20.692 53.553 1.00 19.52 88 GLY A N 1
ATOM 693 C CA . GLY A 1 92 ? 21.071 21.490 52.340 1.00 19.16 88 GLY A CA 1
ATOM 694 C C . GLY A 1 92 ? 22.319 21.372 51.491 1.00 21.98 88 GLY A C 1
ATOM 695 O O . GLY A 1 92 ? 22.236 21.352 50.262 1.00 20.71 88 GLY A O 1
ATOM 696 N N . ILE A 1 93 ? 23.476 21.304 52.144 1.00 18.69 89 ILE A N 1
ATOM 697 C CA . ILE A 1 93 ? 24.743 21.145 51.434 1.00 21.57 89 ILE A CA 1
ATOM 698 C C . ILE A 1 93 ? 24.774 19.801 50.711 1.00 24.21 89 ILE A C 1
ATOM 699 O O . ILE A 1 93 ? 25.175 19.717 49.552 1.00 22.94 89 ILE A O 1
ATOM 704 N N . ILE A 1 94 ? 24.332 18.751 51.395 1.00 19.86 90 ILE A N 1
ATOM 705 C CA . ILE A 1 94 ? 24.243 17.431 50.785 1.00 20.97 90 ILE A CA 1
ATOM 706 C C . ILE A 1 94 ? 23.245 17.428 49.627 1.00 23.63 90 ILE A C 1
ATOM 707 O O . ILE A 1 94 ? 23.516 16.869 48.564 1.00 24.06 90 ILE A O 1
ATOM 712 N N . ALA A 1 95 ? 22.100 18.071 49.834 1.00 21.98 91 ALA A N 1
ATOM 713 C CA . ALA A 1 95 ? 21.039 18.101 48.830 1.00 21.94 91 ALA A CA 1
ATOM 714 C C . ALA A 1 95 ? 21.473 18.775 47.532 1.00 22.95 91 ALA A C 1
ATOM 715 O O . ALA A 1 95 ? 21.076 18.351 46.446 1.00 28.51 91 ALA A O 1
ATOM 717 N N . HIS A 1 96 ? 22.289 19.820 47.636 1.00 19.54 92 HIS A N 1
ATOM 718 C CA . HIS A 1 96 ? 22.650 20.596 46.453 1.00 25.15 92 HIS A CA 1
ATOM 719 C C . HIS A 1 96 ? 24.061 20.317 45.927 1.00 28.91 92 HIS A C 1
ATOM 720 O O . HIS A 1 96 ? 24.478 20.912 44.935 1.00 27.09 92 HIS A O 1
ATOM 727 N N . THR A 1 97 ? 24.796 19.416 46.575 1.00 21.18 93 THR A N 1
ATOM 728 C CA . THR A 1 97 ? 26.125 19.051 46.082 1.00 26.55 93 THR A CA 1
ATOM 729 C C . THR A 1 97 ? 26.259 17.553 45.832 1.00 30.24 93 THR A C 1
ATOM 730 O O . THR A 1 97 ? 27.095 17.122 45.038 1.00 27.45 93 THR A O 1
ATOM 734 N N . GLY A 1 98 ? 25.438 16.764 46.517 1.00 28.81 94 GLY A N 1
ATOM 735 C CA . GLY A 1 98 ? 25.528 15.318 46.426 1.00 31.50 94 GLY A CA 1
ATOM 736 C C . GLY A 1 98 ? 26.612 14.784 47.341 1.00 38.90 94 GLY A C 1
ATOM 737 O O . GLY A 1 98 ? 26.894 13.587 47.361 1.00 45.35 94 GLY A O 1
ATOM 738 N N . GLY A 1 99 ? 27.218 15.684 48.106 1.00 29.61 95 GLY A N 1
ATOM 739 C CA . GLY A 1 99 ? 28.296 15.323 49.005 1.00 29.86 95 GLY A CA 1
ATOM 740 C C . GLY A 1 99 ? 29.563 16.096 48.699 1.00 27.24 95 GLY A C 1
ATOM 741 O O . GLY A 1 99 ? 29.942 16.251 47.540 1.00 31.83 95 GLY A O 1
ATOM 742 N N . THR A 1 100 ? 30.212 16.584 49.749 1.00 26.54 96 THR A N 1
ATOM 743 C CA . THR A 1 100 ? 31.461 17.326 49.630 1.00 26.87 96 THR A CA 1
ATOM 744 C C . THR A 1 100 ? 32.125 17.392 51.000 1.00 26.70 96 THR A C 1
ATOM 745 O O . THR A 1 100 ? 31.604 16.842 51.970 1.00 25.53 96 THR A O 1
ATOM 749 N N . TYR A 1 101 ? 33.276 18.049 51.083 1.00 26.10 97 TYR A N 1
ATOM 750 C CA . TYR A 1 101 ? 33.937 18.238 52.373 1.00 26.84 97 TYR A CA 1
ATOM 751 C C . TYR A 1 101 ? 33.597 19.606 52.960 1.00 28.77 97 TYR A C 1
ATOM 752 O O . TYR A 1 101 ? 34.092 19.974 54.024 1.00 24.73 97 TYR A O 1
#

Secondary structure (DSSP, 8-state):
-HHHHHHHHHHGGGHHHHHHHHHHHTHHHHHIIIII-GGGGGGS-HHHHHHHHHHHHHHHHHHHHTT-HHHHHHHHHHHHHHHHHHHHHHHHHSS--

Sequence (97 aa):
MALIERIGKALEPLMLVMGLISPLATMPQLYKLYVSHSEHALGLSLTTWLLYSFIALLWTIYGIYHKNPTIWVGNCLGFLMYVAMVVGIIAHTGGTY

B-factor: mean 28.41, std 12.91, range [2.51, 81.52]

Solvent-accessible surface area: 6672 Å² total; per-residue (Å²): 194,84,130,128,92,179,90,43,144,53,62,106,109,86,85,64,77,88,28,43,97,70,6,74,61,11,97,86,57,22,124,112,2,87,97,47,71,25,124,118,1,128,75,30,37,20,67,47,30,89,99,106,8,107,83,4,65,82,120,9,98,104,0,91,164,94,171,53,60,48,40,86,40,1,40,42,50,1,52,103,29,28,52,32,0,15,82,0,0,82,73,82,39,72,41,39,188